Protein AF-A0A368FKN4-F1 (afdb_monomer_lite)

Organism: Ancylostoma caninum (NCBI:txid29170)

Secondary structure (DSSP, 8-state):
--HHHHHHHHHHHHTPPPGGGSTTGGGT----GGGS----

Foldseek 3Di:
DDPVVVVVVVCVVVPDDDPCVDPCNVVPDDDPVVPDDPDD

Radius of gyration: 13.47 Å; chains: 1; bounding box: 28×27×25 Å

pLDDT: mean 95.2, std 8.8, range [52.97, 98.62]

Sequence (40 aa):
MEYATIIHEMMHVVGFYHEHERWDRDNFIDIIWQNIDRGN

InterPro domains:
  IPR001506 Peptidase M12A [PF01400] (2-39)
  IPR001506 Peptidase M12A [PS51864] (1-40)
  IPR024079 Met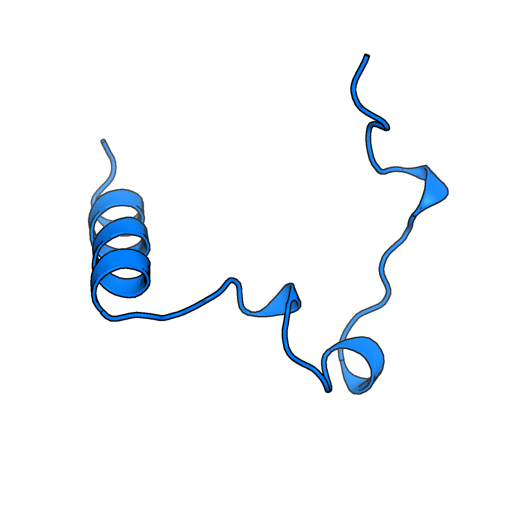allopeptidase, catalytic domain superfamily [G3DSA:3.40.390.10] (1-40)

Structure (mmCIF, N/CA/C/O backbone):
data_AF-A0A368FKN4-F1
#
_entry.id   AF-A0A368FKN4-F1
#
loop_
_atom_site.group_PDB
_atom_site.id
_atom_site.type_symbol
_atom_site.label_atom_id
_atom_site.label_alt_id
_atom_site.label_comp_id
_atom_site.label_asym_id
_atom_site.label_entity_id
_atom_site.label_seq_id
_atom_site.pdbx_PDB_ins_code
_atom_site.Cartn_x
_atom_site.Cartn_y
_atom_site.Cartn_z
_atom_site.occupancy
_atom_site.B_iso_or_equiv
_atom_site.auth_seq_id
_atom_site.auth_comp_id
_atom_site.auth_asym_id
_atom_site.auth_atom_id
_atom_site.pdbx_PDB_model_num
ATOM 1 N N . MET A 1 1 ? 16.058 11.100 -9.444 1.00 65.38 1 MET A N 1
ATOM 2 C CA . MET A 1 1 ? 15.162 9.942 -9.271 1.00 65.38 1 MET A CA 1
ATOM 3 C C . MET A 1 1 ? 15.935 8.933 -8.460 1.00 65.38 1 MET A C 1
ATOM 5 O O . MET A 1 1 ? 16.996 8.515 -8.907 1.00 65.38 1 MET A O 1
ATOM 9 N N . GLU A 1 2 ? 15.492 8.679 -7.234 1.00 93.12 2 GLU A N 1
ATOM 10 C CA . GLU A 1 2 ? 16.225 7.825 -6.300 1.00 93.12 2 GLU A CA 1
ATOM 11 C C . GLU A 1 2 ? 16.113 6.354 -6.715 1.00 93.12 2 GLU A C 1
ATOM 13 O O . GLU A 1 2 ? 15.099 5.933 -7.274 1.00 93.12 2 GLU A O 1
ATOM 18 N N . TYR A 1 3 ? 17.148 5.562 -6.427 1.00 96.25 3 TYR A N 1
ATOM 19 C CA . TYR A 1 3 ? 17.202 4.133 -6.769 1.00 96.25 3 TYR A CA 1
ATOM 20 C C . TYR A 1 3 ? 15.979 3.355 -6.251 1.00 96.25 3 TYR A C 1
ATOM 22 O O . TYR A 1 3 ? 15.413 2.532 -6.968 1.00 96.25 3 TYR A O 1
ATOM 30 N N . ALA A 1 4 ? 15.523 3.673 -5.036 1.00 96.94 4 ALA A N 1
ATOM 31 C CA . ALA A 1 4 ? 14.336 3.065 -4.441 1.00 96.94 4 ALA A CA 1
ATOM 32 C C . ALA A 1 4 ? 13.055 3.368 -5.236 1.00 96.94 4 ALA A C 1
ATOM 34 O O . ALA A 1 4 ? 12.242 2.471 -5.443 1.00 96.94 4 ALA A O 1
ATOM 35 N N . THR A 1 5 ? 12.904 4.599 -5.734 1.00 97.25 5 THR A N 1
ATOM 36 C CA . THR A 1 5 ? 11.767 4.980 -6.582 1.00 97.25 5 THR A CA 1
ATOM 37 C C . THR A 1 5 ? 11.778 4.191 -7.885 1.00 97.25 5 THR A C 1
ATOM 39 O O . THR A 1 5 ? 10.745 3.684 -8.2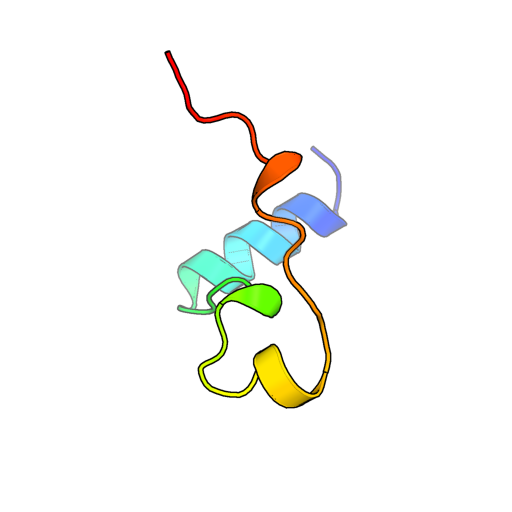93 1.00 97.25 5 THR A O 1
ATOM 42 N N . ILE A 1 6 ? 12.946 4.004 -8.512 1.00 97.94 6 ILE A N 1
ATOM 43 C CA . ILE A 1 6 ? 13.047 3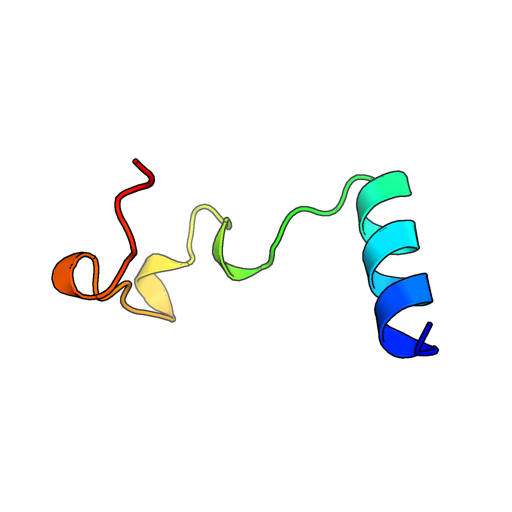.218 -9.753 1.00 97.94 6 ILE A CA 1
ATOM 44 C C . ILE A 1 6 ? 12.571 1.778 -9.525 1.00 97.94 6 ILE A C 1
ATOM 46 O O . ILE A 1 6 ? 11.795 1.258 -10.323 1.00 97.94 6 ILE A O 1
ATOM 50 N N . ILE A 1 7 ? 13.000 1.142 -8.432 1.00 98.19 7 ILE A N 1
ATOM 51 C CA . ILE A 1 7 ? 12.556 -0.217 -8.090 1.00 98.19 7 ILE A CA 1
ATOM 52 C C . ILE A 1 7 ? 11.050 -0.259 -7.826 1.00 98.19 7 ILE A C 1
ATOM 54 O O . ILE A 1 7 ? 10.386 -1.170 -8.308 1.00 98.19 7 ILE A O 1
ATOM 58 N N . HIS A 1 8 ? 10.517 0.709 -7.080 1.00 97.81 8 HIS A N 1
ATOM 59 C CA . HIS A 1 8 ? 9.090 0.804 -6.774 1.00 97.81 8 HIS A CA 1
ATOM 60 C C . HIS A 1 8 ? 8.235 0.871 -8.049 1.00 97.81 8 HIS A C 1
ATOM 62 O O . HIS A 1 8 ? 7.318 0.069 -8.217 1.00 97.81 8 HIS A O 1
ATOM 68 N N . GLU A 1 9 ? 8.607 1.720 -9.008 1.00 98.12 9 GLU A N 1
ATOM 69 C CA . GLU A 1 9 ? 7.898 1.793 -10.290 1.00 98.12 9 GLU A CA 1
ATOM 70 C C . GLU A 1 9 ? 8.072 0.515 -11.126 1.00 98.12 9 GLU A C 1
ATOM 72 O O . GLU A 1 9 ? 7.133 0.054 -11.772 1.00 98.12 9 GLU A O 1
ATOM 77 N N . MET A 1 10 ? 9.248 -0.126 -11.086 1.00 98.38 10 MET A N 1
ATOM 78 C CA . MET A 1 10 ? 9.434 -1.438 -11.720 1.00 98.38 10 MET A CA 1
ATOM 79 C C . MET A 1 10 ? 8.553 -2.524 -11.081 1.00 98.38 10 MET A C 1
ATOM 81 O O . MET A 1 10 ? 8.052 -3.391 -11.795 1.00 98.38 10 MET A O 1
ATOM 85 N N . MET A 1 11 ? 8.320 -2.485 -9.765 1.00 98.31 11 MET A N 1
ATOM 86 C CA . MET A 1 11 ? 7.384 -3.393 -9.092 1.00 98.31 11 MET A CA 1
ATOM 87 C C . MET A 1 11 ? 5.950 -3.174 -9.585 1.00 98.31 11 MET A C 1
ATOM 89 O O . MET A 1 11 ? 5.262 -4.153 -9.880 1.00 98.31 11 MET A O 1
ATOM 93 N N . HIS A 1 12 ? 5.525 -1.921 -9.765 1.00 98.31 12 HIS A N 1
ATOM 94 C CA . HIS A 1 12 ? 4.230 -1.614 -10.376 1.00 98.31 12 HIS A CA 1
ATOM 95 C C . HIS A 1 12 ? 4.118 -2.147 -11.808 1.00 98.31 12 HIS A C 1
ATOM 97 O O . HIS A 1 12 ? 3.101 -2.745 -12.155 1.00 98.31 12 HIS A O 1
ATOM 103 N N . VAL A 1 13 ? 5.178 -2.037 -12.618 1.00 98.25 13 VAL A N 1
ATOM 104 C CA . VAL A 1 13 ? 5.219 -2.608 -13.981 1.00 98.25 13 VAL A CA 1
ATOM 105 C C . VAL A 1 13 ? 5.036 -4.130 -13.975 1.00 98.25 13 VAL A C 1
ATOM 107 O O . VAL A 1 13 ? 4.384 -4.675 -14.863 1.00 98.25 13 VAL A O 1
ATOM 110 N N . VAL A 1 14 ? 5.587 -4.826 -12.977 1.00 98.19 14 VAL A N 1
ATOM 111 C CA . VAL A 1 14 ? 5.437 -6.285 -12.820 1.00 98.19 14 VAL A CA 1
ATOM 112 C C . VAL A 1 14 ? 4.059 -6.675 -12.256 1.00 98.19 14 VAL A C 1
ATOM 114 O O . VAL A 1 14 ? 3.669 -7.837 -12.350 1.00 98.19 14 VAL A O 1
ATOM 117 N N . GLY A 1 15 ? 3.290 -5.716 -11.732 1.00 98.12 15 GLY A N 1
ATOM 118 C CA . GLY A 1 15 ? 1.912 -5.916 -11.274 1.00 98.12 15 GLY A CA 1
ATOM 119 C C . GLY A 1 15 ? 1.728 -5.887 -9.757 1.00 98.12 15 GLY A C 1
ATOM 120 O O . GLY A 1 15 ? 0.696 -6.340 -9.265 1.00 98.12 15 GLY A O 1
ATOM 121 N N . PHE A 1 16 ? 2.704 -5.379 -9.004 1.00 98.38 16 PHE A N 1
ATOM 122 C CA . PHE A 1 16 ? 2.523 -5.141 -7.574 1.00 98.38 16 PHE A CA 1
ATOM 123 C C . PHE A 1 16 ? 1.697 -3.874 -7.326 1.00 98.38 16 PHE A C 1
ATOM 125 O O . PHE A 1 16 ? 1.872 -2.855 -7.991 1.00 98.38 16 PHE A O 1
ATOM 132 N N . TYR A 1 17 ? 0.832 -3.948 -6.321 1.00 98.06 17 TYR A N 1
ATOM 133 C CA . TYR A 1 17 ? 0.088 -2.824 -5.751 1.00 98.06 17 TYR A CA 1
ATOM 134 C C . TYR A 1 17 ? 0.795 -2.304 -4.498 1.00 98.06 17 TYR A C 1
ATOM 136 O O . TYR A 1 17 ? 1.777 -2.902 -4.043 1.00 98.06 17 TYR A O 1
ATOM 144 N N . HIS A 1 18 ? 0.318 -1.201 -3.922 1.00 98.31 18 HIS A N 1
ATOM 145 C CA . HIS A 1 18 ? 0.868 -0.751 -2.647 1.00 98.31 18 HIS A CA 1
ATOM 146 C C . HIS A 1 18 ? 0.540 -1.759 -1.545 1.00 98.31 18 HIS A C 1
ATOM 148 O O . HIS A 1 18 ? -0.564 -2.290 -1.468 1.00 98.31 18 HIS A O 1
ATOM 154 N N . GLU A 1 19 ? 1.483 -1.997 -0.637 1.00 98.44 19 GLU A N 1
ATOM 155 C CA . GLU A 1 19 ? 1.302 -2.989 0.430 1.00 98.44 19 GLU A CA 1
ATOM 156 C C . GLU A 1 19 ? 0.100 -2.667 1.335 1.00 98.44 19 GLU A C 1
ATOM 158 O O . GLU A 1 19 ? -0.635 -3.558 1.758 1.00 98.44 19 GLU A O 1
ATOM 163 N N . HIS A 1 20 ? -0.164 -1.378 1.573 1.00 97.88 20 HIS A N 1
ATOM 164 C CA . HIS A 1 20 ? -1.331 -0.933 2.331 1.00 97.88 20 HIS A CA 1
ATOM 165 C C . HIS A 1 20 ? -2.656 -1.086 1.566 1.00 97.88 20 HIS A C 1
ATOM 167 O O . HIS A 1 20 ? -3.693 -0.742 2.111 1.00 97.88 20 HIS A O 1
ATOM 173 N N . GLU A 1 21 ? -2.666 -1.556 0.316 1.00 97.62 21 GLU A N 1
ATOM 174 C CA . GLU A 1 21 ? -3.890 -1.845 -0.452 1.00 97.62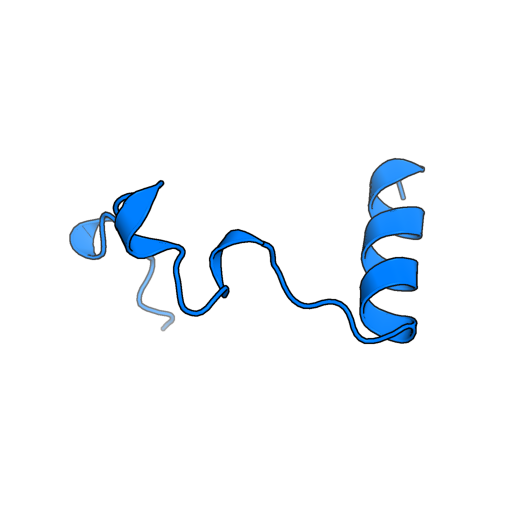 21 GLU A CA 1
ATOM 175 C C . GLU A 1 21 ? -4.303 -3.319 -0.338 1.00 97.62 21 GLU A C 1
ATOM 177 O O . GLU A 1 21 ? -5.366 -3.706 -0.828 1.00 97.62 21 GLU A O 1
ATOM 182 N N . ARG A 1 22 ? -3.500 -4.152 0.338 1.00 98.31 22 ARG A N 1
ATOM 183 C CA . ARG A 1 22 ? -3.821 -5.562 0.568 1.00 98.31 22 ARG A CA 1
ATOM 184 C C . ARG A 1 22 ? -5.182 -5.745 1.240 1.00 98.31 22 ARG A C 1
ATOM 186 O O . ARG A 1 22 ? -5.609 -4.955 2.084 1.00 98.31 22 ARG A O 1
ATOM 193 N N . TRP A 1 23 ? -5.837 -6.853 0.901 1.00 98.06 23 TRP A N 1
ATOM 194 C CA . TRP A 1 23 ? -7.159 -7.216 1.420 1.00 98.06 23 TRP A CA 1
ATOM 195 C C . TRP A 1 23 ? -7.169 -7.463 2.936 1.00 98.06 23 TRP A C 1
ATOM 197 O O . TRP A 1 23 ? -8.201 -7.285 3.573 1.00 98.06 23 TRP A O 1
ATOM 207 N N . ASP A 1 24 ? -6.033 -7.860 3.513 1.00 98.50 24 ASP A N 1
ATOM 208 C CA . ASP A 1 24 ? -5.861 -8.162 4.934 1.00 98.50 24 ASP A CA 1
ATOM 209 C C . ASP A 1 24 ? -5.180 -7.037 5.724 1.00 98.50 24 ASP A C 1
ATOM 211 O O . ASP A 1 24 ? -4.883 -7.231 6.903 1.00 98.50 24 ASP A O 1
ATOM 215 N N . ARG A 1 25 ? -4.950 -5.863 5.112 1.00 98.50 25 ARG A N 1
ATOM 216 C CA . ARG A 1 25 ? -4.233 -4.736 5.738 1.00 98.50 25 ARG A CA 1
ATOM 217 C C . ARG A 1 25 ? -4.821 -4.329 7.093 1.00 98.50 25 ARG A C 1
ATOM 219 O O . ARG A 1 25 ? -4.066 -3.941 7.976 1.00 98.50 25 ARG A O 1
ATOM 226 N N . ASP A 1 26 ? -6.143 -4.442 7.256 1.00 98.44 26 ASP A N 1
ATOM 227 C CA . ASP A 1 26 ? -6.863 -3.961 8.441 1.00 98.44 26 ASP A CA 1
ATOM 228 C C . ASP A 1 26 ? -6.562 -4.848 9.677 1.00 98.44 26 ASP A C 1
ATOM 230 O O . ASP A 1 26 ? -6.928 -4.509 10.796 1.00 98.44 26 ASP A O 1
ATOM 234 N N . ASN A 1 27 ? -5.842 -5.969 9.501 1.00 98.62 27 ASN A N 1
ATOM 235 C CA . ASN A 1 27 ? -5.266 -6.760 10.597 1.00 98.62 27 ASN A CA 1
ATOM 236 C C . ASN A 1 27 ? -3.899 -6.235 11.082 1.00 98.62 27 ASN A C 1
ATOM 238 O O . ASN A 1 27 ? -3.390 -6.710 12.097 1.00 98.62 27 ASN A O 1
ATOM 242 N N . PHE A 1 28 ? -3.272 -5.318 10.339 1.00 98.31 28 PHE A N 1
ATOM 243 C CA . PHE A 1 28 ? -1.893 -4.866 10.562 1.00 98.31 28 PHE A CA 1
ATOM 244 C C . PHE A 1 28 ? -1.777 -3.355 10.756 1.00 98.31 28 PHE A C 1
ATOM 246 O O . PHE A 1 28 ? -0.891 -2.905 11.481 1.00 98.31 28 PHE A O 1
ATOM 253 N N . ILE A 1 29 ? -2.629 -2.576 10.090 1.00 98.12 29 ILE A N 1
ATOM 254 C CA . ILE A 1 29 ? -2.601 -1.114 10.113 1.00 98.12 29 ILE A CA 1
ATOM 255 C C . ILE A 1 29 ? -4.014 -0.539 10.203 1.00 98.12 29 ILE A C 1
ATOM 257 O O . ILE A 1 29 ? -4.959 -1.108 9.663 1.00 98.12 29 ILE A O 1
ATOM 261 N N . ASP A 1 30 ? -4.121 0.642 10.810 1.00 98.06 30 ASP A N 1
ATOM 262 C CA . ASP A 1 30 ? -5.333 1.457 10.810 1.00 98.06 30 ASP A CA 1
ATOM 263 C C . ASP A 1 30 ? -5.156 2.661 9.882 1.00 98.06 30 ASP A C 1
ATOM 265 O O . ASP A 1 30 ? -4.189 3.422 9.994 1.00 98.06 30 ASP A O 1
ATOM 269 N N . ILE A 1 31 ? -6.117 2.877 8.985 1.00 97.38 31 ILE A N 1
ATOM 270 C CA . ILE A 1 31 ? -6.159 4.085 8.161 1.00 97.38 31 ILE A CA 1
ATOM 271 C C . ILE A 1 31 ? -6.906 5.189 8.917 1.00 97.38 31 ILE A C 1
ATOM 273 O O . ILE A 1 31 ? -8.103 5.086 9.188 1.00 97.38 31 ILE A O 1
ATOM 277 N N . ILE A 1 32 ? -6.213 6.288 9.220 1.00 97.44 32 ILE A N 1
ATOM 278 C CA . ILE A 1 32 ? -6.811 7.477 9.843 1.00 97.44 32 ILE A CA 1
ATOM 279 C C . ILE A 1 32 ? -7.459 8.332 8.748 1.00 97.44 32 ILE A C 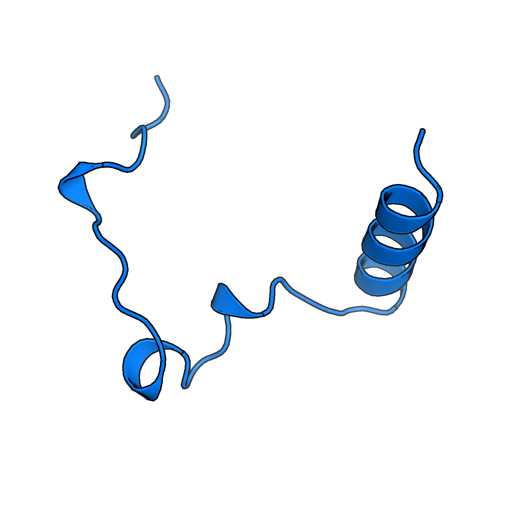1
ATOM 281 O O . ILE A 1 32 ? -6.907 9.335 8.295 1.00 97.44 32 ILE A O 1
ATOM 285 N N . TRP A 1 33 ? -8.641 7.910 8.296 1.00 95.94 33 TRP A N 1
ATOM 286 C CA . TRP A 1 33 ? -9.363 8.509 7.166 1.00 95.94 33 TRP A CA 1
ATOM 287 C C . TRP A 1 33 ? -9.634 10.012 7.314 1.00 95.94 33 TRP A C 1
ATOM 289 O O . TRP A 1 33 ? -9.780 10.711 6.315 1.00 95.94 33 TRP A O 1
ATOM 299 N N . GLN A 1 34 ? -9.695 10.530 8.545 1.00 97.38 34 GLN A N 1
ATOM 300 C CA . GLN A 1 34 ? -9.896 11.958 8.809 1.00 97.38 34 GLN A CA 1
ATOM 301 C C . GLN A 1 34 ? -8.700 12.819 8.378 1.00 97.38 34 GLN A C 1
ATOM 303 O O . GLN A 1 34 ? -8.872 14.014 8.155 1.00 97.38 34 GLN A O 1
ATOM 308 N N . ASN A 1 35 ? -7.513 12.217 8.260 1.00 96.75 35 ASN A N 1
ATOM 309 C CA . ASN A 1 35 ? -6.268 12.905 7.922 1.00 96.75 35 ASN A CA 1
ATOM 310 C C . ASN A 1 35 ? -5.918 12.809 6.430 1.00 96.75 35 ASN A C 1
ATOM 312 O O . ASN A 1 35 ? -4.893 13.347 6.015 1.00 96.75 35 ASN A O 1
ATOM 316 N N . ILE A 1 36 ? -6.726 12.108 5.631 1.00 95.56 36 ILE A N 1
ATOM 317 C CA . ILE A 1 36 ? -6.497 11.971 4.193 1.00 95.56 36 ILE A CA 1
ATOM 318 C C . ILE A 1 36 ? -7.090 13.186 3.484 1.00 95.56 36 ILE A C 1
ATOM 320 O O . ILE A 1 36 ? -8.262 13.520 3.683 1.00 95.56 36 ILE A O 1
ATOM 324 N N . ASP A 1 37 ? -6.278 13.836 2.649 1.00 96.38 37 ASP A N 1
ATOM 325 C CA . ASP A 1 37 ? -6.754 14.889 1.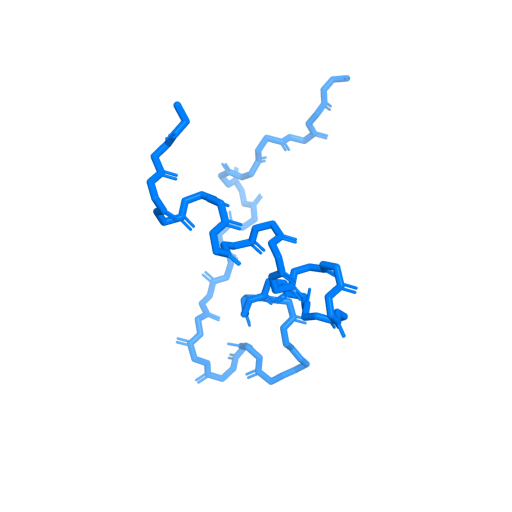757 1.00 96.38 37 ASP A CA 1
ATOM 326 C C . ASP A 1 37 ? -7.821 14.308 0.822 1.00 96.38 37 ASP A C 1
ATOM 328 O O . ASP A 1 37 ? -7.607 13.289 0.164 1.00 96.38 37 ASP A O 1
ATOM 332 N N . ARG A 1 38 ? -8.997 14.938 0.784 1.00 91.06 38 ARG A N 1
ATOM 333 C CA . ARG A 1 38 ? -10.126 14.441 -0.011 1.00 91.06 38 ARG A CA 1
ATOM 334 C C . ARG A 1 38 ? -9.950 14.693 -1.505 1.00 91.06 38 ARG A C 1
ATOM 336 O O . ARG A 1 38 ? -10.771 14.201 -2.274 1.00 91.06 38 ARG A O 1
ATOM 343 N N . GLY A 1 39 ? -8.891 15.409 -1.888 1.00 82.88 39 GLY A N 1
ATOM 344 C CA . GLY A 1 39 ? -8.728 15.937 -3.231 1.00 82.88 39 GLY A CA 1
ATOM 345 C C . GLY A 1 39 ? -9.767 17.032 -3.472 1.00 82.88 39 GLY A C 1
ATOM 346 O O . GLY A 1 39 ? -10.944 16.874 -3.149 1.00 82.88 39 GLY A O 1
ATOM 347 N N . ASN A 1 40 ? -9.331 18.172 -3.997 1.00 52.97 40 ASN A N 1
ATOM 348 C CA . ASN A 1 40 ? -10.256 19.168 -4.539 1.00 52.97 40 ASN A CA 1
ATOM 349 C C . ASN A 1 40 ? -10.583 18.831 -5.991 1.00 52.97 40 ASN A C 1
ATOM 351 O O . ASN A 1 40 ? -9.629 18.483 -6.724 1.00 52.97 40 ASN A O 1
#